Protein AF-A0A8D7ZYP9-F1 (afdb_monomer_lite)

Sequence (132 aa):
IALYSMFVAVMAFFARISDPAVGGTYMTLLNTLSNLGGNWPTTVVLWMVDVLTWRSCTNNEQNDCAGSVEQEACTTFGGKCRIDVDGYYIEIGVCLVYGILWYAWGKHQIRYLQSLPLKAWRVVRLQKAHSS

Radius of gyration: 25.0 Å; chains: 1; bounding box: 54×28×77 Å

Secondary structure (DSSP, 8-state):
-HHHHHHHHHHHHHHHHS-TTTHHHHHHHHHHHHHHHHHHHHHHHHHHHHHH-EEEETTBTT----SHHHHHHHHHTT--EEEEE-HHHHHHHHHHHHHHHHHHHHHHHHHHHHHS-GGGT-SS----PPP-

Foldseek 3Di:
DVVVVVVVVVLVVQQLLQAPVGSVVSSVVVVVVVVCVVPVVVVVLVVQQLVQWFKAKPVGRVQRVSDPVSQCVSVVVVIHIGTPDGSVVVSVVVVVVVVVVCCVVVVVVVVVVVPDDSVVSHPDDPPPPDDD

InterPro domains:
  IPR004752 AmpG-like permease/Acetyl-coenzyme A transporter 1 [PTHR12778] (2-117)
  IPR024371 Acetyl-coenzyme A transporter 1-like [PF13000] (7-123)
  IPR036259 MFS transporter superfamily [SSF103473] (2-107)

Structure (mmCIF, N/CA/C/O backbone):
data_AF-A0A8D7ZYP9-F1
#
_entry.id   AF-A0A8D7ZYP9-F1
#
loop_
_atom_site.group_PDB
_atom_site.id
_atom_site.type_symbol
_atom_site.label_atom_id
_atom_site.label_alt_id
_atom_site.label_comp_id
_atom_site.label_asym_id
_atom_site.label_entity_id
_atom_site.label_seq_id
_atom_site.pdbx_PDB_ins_code
_atom_site.Cartn_x
_atom_site.Cartn_y
_atom_site.Cartn_z
_atom_site.occupancy
_atom_site.B_iso_or_equiv
_atom_site.auth_seq_id
_atom_site.auth_comp_id
_atom_site.auth_asym_id
_atom_site.auth_atom_id
_atom_site.pdbx_PDB_model_num
ATOM 1 N N . ILE A 1 1 ? 3.755 12.321 13.954 1.00 75.25 1 ILE A N 1
ATOM 2 C CA . ILE A 1 1 ? 2.680 12.707 14.911 1.00 75.25 1 ILE A CA 1
ATOM 3 C C . ILE A 1 1 ? 1.330 12.130 14.487 1.00 75.25 1 ILE A C 1
ATOM 5 O O . ILE A 1 1 ? 0.810 11.311 15.229 1.00 75.25 1 ILE A O 1
ATOM 9 N N . ALA A 1 2 ? 0.812 12.449 13.291 1.00 81.69 2 ALA A N 1
ATOM 10 C CA . ALA A 1 2 ? -0.485 11.936 12.819 1.00 81.69 2 ALA A CA 1
ATOM 11 C C . ALA A 1 2 ? -0.571 10.395 12.721 1.00 81.69 2 ALA A C 1
ATOM 13 O O . ALA A 1 2 ? -1.577 9.808 13.101 1.00 81.69 2 ALA A O 1
ATOM 14 N N . LEU A 1 3 ? 0.497 9.723 12.276 1.00 83.00 3 LEU A N 1
ATOM 15 C CA . LEU A 1 3 ? 0.533 8.253 12.218 1.00 83.00 3 LEU A CA 1
ATOM 16 C C . LEU A 1 3 ? 0.438 7.613 13.613 1.00 83.00 3 LEU A C 1
ATOM 18 O O . LEU A 1 3 ? -0.316 6.667 13.815 1.00 83.00 3 LEU A O 1
ATOM 22 N N . TYR A 1 4 ? 1.149 8.172 14.597 1.00 87.19 4 TYR A N 1
ATOM 23 C CA . TYR A 1 4 ? 1.110 7.686 15.977 1.00 87.19 4 TYR A CA 1
ATOM 24 C C . TYR A 1 4 ? -0.250 7.936 16.634 1.00 87.19 4 TYR A C 1
ATOM 26 O O . TYR A 1 4 ? -0.760 7.059 17.326 1.00 87.19 4 TYR A O 1
ATOM 34 N N . SER A 1 5 ? -0.877 9.092 16.391 1.00 88.00 5 SER A N 1
ATOM 35 C CA . SER A 1 5 ? -2.214 9.370 16.924 1.00 88.00 5 SER A CA 1
ATOM 36 C C . SER A 1 5 ? -3.285 8.480 16.292 1.00 88.00 5 SER A C 1
ATOM 38 O O . SER A 1 5 ? -4.166 8.000 17.003 1.00 88.00 5 SER A O 1
ATOM 40 N N . MET A 1 6 ? -3.193 8.200 14.988 1.00 88.06 6 MET A N 1
ATOM 41 C CA . MET A 1 6 ? -4.072 7.237 14.318 1.00 88.06 6 MET A CA 1
ATOM 42 C C . MET A 1 6 ? -3.901 5.829 14.885 1.00 88.06 6 MET A C 1
ATOM 44 O O . MET A 1 6 ? -4.896 5.179 15.197 1.00 88.06 6 MET A O 1
ATOM 48 N N . PHE A 1 7 ? -2.661 5.381 15.087 1.00 86.94 7 PHE A N 1
ATOM 49 C CA . PHE A 1 7 ? -2.382 4.077 15.684 1.00 86.94 7 PHE A CA 1
ATOM 50 C C . PHE A 1 7 ? -3.004 3.945 17.081 1.00 86.94 7 PHE A C 1
ATOM 52 O O . PHE A 1 7 ? -3.724 2.985 17.349 1.00 86.94 7 PHE A O 1
ATOM 59 N N . VAL A 1 8 ? -2.813 4.945 17.948 1.00 88.12 8 VAL A N 1
ATOM 60 C CA . VAL A 1 8 ? -3.416 4.955 19.292 1.00 88.12 8 VAL A CA 1
ATOM 61 C C . VAL A 1 8 ? -4.947 4.950 19.219 1.00 88.12 8 VAL A C 1
ATOM 63 O O . VAL A 1 8 ? -5.589 4.213 19.965 1.00 88.12 8 VAL A O 1
ATOM 66 N N . ALA A 1 9 ? -5.548 5.720 18.306 1.00 89.25 9 ALA A N 1
ATOM 67 C CA . ALA A 1 9 ? -7.000 5.754 18.131 1.00 89.25 9 ALA A CA 1
ATOM 68 C C . ALA A 1 9 ? -7.574 4.396 17.682 1.00 89.25 9 ALA A C 1
ATOM 70 O O . ALA A 1 9 ? -8.611 3.971 18.193 1.00 89.25 9 ALA A O 1
ATOM 71 N N . VAL A 1 10 ? -6.891 3.693 16.773 1.00 88.38 10 VAL A N 1
ATOM 72 C CA . VAL A 1 10 ? -7.277 2.344 16.327 1.00 88.38 10 VAL A CA 1
ATOM 73 C C . VAL A 1 10 ? -7.173 1.341 17.477 1.00 88.38 10 VAL A C 1
ATOM 75 O O . VAL A 1 10 ? -8.119 0.595 17.721 1.00 88.38 10 VAL A O 1
ATOM 78 N N . MET A 1 11 ? -6.084 1.375 18.248 1.00 88.62 11 MET A N 1
ATOM 79 C CA . MET A 1 11 ? -5.912 0.489 19.404 1.00 88.62 11 MET A CA 1
ATOM 80 C C . MET A 1 11 ? -6.958 0.743 20.496 1.00 88.62 11 MET A C 1
ATOM 82 O O . MET A 1 11 ? -7.495 -0.201 21.078 1.00 88.62 11 MET A O 1
ATOM 86 N N . ALA A 1 12 ? -7.321 2.008 20.732 1.00 88.12 12 ALA A N 1
ATOM 87 C CA . ALA A 1 12 ? -8.408 2.365 21.639 1.00 88.12 12 ALA A CA 1
ATOM 88 C C . ALA A 1 12 ? -9.770 1.848 21.145 1.00 88.12 12 ALA A C 1
ATOM 90 O O . ALA A 1 12 ? -10.597 1.416 21.950 1.00 88.12 12 ALA A O 1
ATOM 91 N N . PHE A 1 13 ? -10.008 1.855 19.830 1.00 87.06 13 PHE A N 1
ATOM 92 C CA . PHE A 1 13 ? -11.210 1.269 19.242 1.00 87.06 13 PHE A CA 1
ATOM 93 C C . PHE A 1 13 ? -11.236 -0.257 19.409 1.00 87.06 13 PHE A C 1
ATOM 95 O O . PHE A 1 13 ? -12.241 -0.783 19.884 1.00 87.06 13 PHE A O 1
ATOM 102 N N . PHE A 1 14 ? -10.130 -0.956 19.129 1.00 87.38 14 PHE A N 1
ATOM 103 C CA . PHE A 1 14 ? -10.007 -2.407 19.328 1.00 87.38 14 PHE A CA 1
ATOM 104 C C . PHE A 1 14 ? -10.270 -2.827 20.773 1.00 87.38 14 PHE A C 1
ATOM 106 O O . PHE A 1 14 ? -11.009 -3.780 21.010 1.00 87.38 14 PHE A O 1
ATOM 113 N N . ALA A 1 15 ? -9.737 -2.073 21.735 1.00 86.19 15 ALA A N 1
ATOM 114 C CA . ALA A 1 15 ? -9.991 -2.301 23.153 1.00 86.19 15 ALA A CA 1
ATOM 115 C C . ALA A 1 15 ? -11.453 -2.040 23.556 1.00 86.19 15 ALA A C 1
ATOM 117 O O . ALA A 1 15 ? -11.939 -2.621 24.521 1.00 86.19 15 ALA A O 1
ATOM 118 N N . ARG A 1 16 ? -12.172 -1.160 22.846 1.00 84.62 16 ARG A N 1
ATOM 119 C CA . ARG A 1 16 ? -13.590 -0.894 23.127 1.00 84.62 16 ARG A CA 1
ATOM 120 C C . ARG A 1 16 ? -14.532 -1.944 22.555 1.00 84.62 16 ARG A C 1
ATOM 122 O O . ARG A 1 16 ? -15.558 -2.208 23.180 1.00 84.62 16 ARG A O 1
ATOM 129 N N . ILE A 1 17 ? -14.226 -2.495 21.382 1.00 85.06 17 ILE A N 1
ATOM 130 C CA . ILE A 1 17 ? -15.076 -3.504 20.732 1.00 85.06 17 ILE A CA 1
ATOM 131 C C . ILE A 1 17 ? -14.825 -4.924 21.250 1.00 85.06 17 ILE A C 1
ATOM 133 O O . ILE A 1 17 ? -15.680 -5.785 21.062 1.00 85.06 17 ILE A O 1
ATOM 137 N N . SER A 1 18 ? -13.687 -5.180 21.900 1.00 84.31 18 SER A N 1
ATOM 138 C CA . SER A 1 18 ? -13.375 -6.492 22.459 1.00 84.31 18 SER A CA 1
ATOM 139 C C . SER A 1 18 ? -14.320 -6.838 23.621 1.00 84.31 18 SER A C 1
ATOM 141 O O . SER A 1 18 ? -14.552 -6.056 24.545 1.00 84.31 18 SER A O 1
ATOM 143 N N . ASP A 1 19 ? -14.932 -8.021 23.549 1.00 78.88 19 ASP A N 1
ATOM 144 C CA . ASP A 1 19 ? -15.865 -8.508 24.569 1.00 78.88 19 ASP A CA 1
ATOM 145 C C . ASP A 1 19 ? -15.113 -8.796 25.884 1.00 78.88 19 ASP A C 1
ATOM 147 O O . ASP A 1 19 ? -14.109 -9.506 25.837 1.00 78.88 19 ASP A O 1
ATOM 151 N N . PRO A 1 20 ? -15.574 -8.324 27.060 1.00 74.12 20 PRO A N 1
ATOM 152 C CA . PRO A 1 20 ? -14.935 -8.621 28.344 1.00 74.12 20 PRO A CA 1
ATOM 153 C C . PRO A 1 20 ? -14.713 -10.115 28.617 1.00 74.12 20 PRO A C 1
ATOM 155 O O . PRO A 1 20 ? -13.758 -10.466 29.304 1.00 74.12 20 PRO A O 1
ATOM 158 N N . ALA A 1 21 ? -15.567 -10.995 28.083 1.00 75.81 21 ALA A N 1
ATOM 159 C CA . ALA A 1 21 ? -15.445 -12.439 28.281 1.00 75.81 21 ALA A CA 1
ATOM 160 C C . ALA A 1 21 ? -14.328 -13.085 27.436 1.00 75.81 21 ALA A C 1
ATOM 162 O O . ALA A 1 21 ? -13.795 -14.120 27.824 1.00 75.81 21 ALA A O 1
ATOM 163 N N . VAL A 1 22 ? -13.968 -12.496 26.285 1.00 81.31 22 VAL A N 1
ATOM 164 C CA . VAL A 1 22 ? -12.994 -13.068 25.326 1.00 81.31 22 VAL A CA 1
ATOM 165 C C . VAL A 1 22 ? -12.028 -12.005 24.777 1.00 81.31 22 VAL A C 1
ATOM 167 O O . VAL A 1 22 ? -11.535 -12.085 23.649 1.00 81.31 22 VAL A O 1
ATOM 170 N N . GLY A 1 23 ? -11.759 -10.968 25.572 1.00 81.94 23 GLY A N 1
ATOM 171 C CA . GLY A 1 23 ? -11.113 -9.745 25.095 1.00 81.94 23 GLY A CA 1
ATOM 172 C C . GLY A 1 23 ? -9.666 -9.943 24.652 1.00 81.94 23 GLY A C 1
ATOM 173 O O . GLY A 1 23 ? -9.234 -9.317 23.685 1.00 81.94 23 GLY A O 1
ATOM 174 N N . GLY A 1 24 ? -8.941 -10.864 25.299 1.00 84.69 24 GLY A N 1
ATOM 175 C CA . GLY A 1 24 ? -7.556 -11.195 24.953 1.00 84.69 24 GLY A CA 1
ATOM 176 C C . GLY A 1 24 ? -7.416 -11.773 23.542 1.00 84.69 24 GLY A C 1
ATOM 177 O O . GLY A 1 24 ? -6.551 -11.343 22.784 1.00 84.69 24 GLY A O 1
ATOM 178 N N . THR A 1 25 ? -8.307 -12.684 23.143 1.00 87.12 25 THR A N 1
ATOM 179 C CA . THR A 1 25 ? -8.283 -13.292 21.803 1.00 87.12 25 THR A CA 1
ATOM 180 C C . THR A 1 25 ? -8.638 -12.277 20.718 1.00 87.12 25 THR A C 1
ATOM 182 O O . THR A 1 25 ? -7.945 -12.209 19.704 1.00 87.12 25 THR A O 1
ATOM 185 N N . TYR A 1 26 ? -9.663 -11.443 20.945 1.00 86.69 26 TYR A N 1
ATOM 186 C CA . TYR A 1 26 ? -10.037 -10.369 20.016 1.00 86.69 26 TYR A CA 1
ATOM 187 C C . TYR A 1 26 ? -8.911 -9.350 19.837 1.00 86.69 26 TYR A C 1
ATOM 189 O O . TYR A 1 26 ? -8.596 -8.978 18.710 1.00 86.69 26 TYR A O 1
ATOM 197 N N . MET A 1 27 ? -8.275 -8.924 20.930 1.00 86.62 27 MET A N 1
ATOM 198 C CA . MET A 1 27 ? -7.201 -7.935 20.876 1.00 86.62 27 MET A CA 1
ATOM 199 C C . MET A 1 27 ? -5.968 -8.476 20.144 1.00 86.62 27 MET A C 1
ATOM 201 O O . MET A 1 27 ? -5.412 -7.782 19.295 1.00 86.62 27 MET A O 1
ATOM 205 N N . THR A 1 28 ? -5.580 -9.729 20.400 1.00 91.50 28 THR A N 1
ATOM 206 C CA . THR A 1 28 ? -4.470 -10.373 19.682 1.00 91.50 28 THR A CA 1
ATOM 207 C C . THR A 1 28 ? -4.782 -10.538 18.197 1.00 91.50 28 THR A C 1
ATOM 209 O O . THR A 1 28 ? -3.969 -10.144 17.368 1.00 91.50 28 THR A O 1
ATOM 212 N N . LEU A 1 29 ? -5.965 -11.048 17.840 1.00 89.56 29 LEU A N 1
ATOM 213 C CA . LEU A 1 29 ? -6.353 -11.244 16.440 1.00 89.56 29 LEU A CA 1
ATOM 214 C C . LEU A 1 29 ? -6.399 -9.922 15.665 1.00 89.56 29 LEU A C 1
ATOM 216 O O . LEU A 1 29 ? -5.868 -9.838 14.558 1.00 89.56 29 LEU A O 1
ATOM 220 N N . LEU A 1 30 ? -6.986 -8.875 16.250 1.00 88.69 30 LEU A N 1
ATOM 221 C CA . LEU A 1 30 ? -7.037 -7.549 15.632 1.00 88.69 30 LEU A CA 1
ATOM 222 C C . LEU A 1 30 ? -5.632 -6.955 15.459 1.00 88.69 30 LEU A C 1
ATOM 224 O O . LEU A 1 30 ? -5.337 -6.399 14.404 1.00 88.69 30 LEU A O 1
ATOM 228 N N . ASN A 1 31 ? -4.736 -7.153 16.429 1.00 87.88 31 ASN A N 1
ATOM 229 C CA . ASN A 1 31 ? -3.332 -6.755 16.303 1.00 87.88 31 ASN A CA 1
ATOM 230 C C . ASN A 1 31 ? -2.608 -7.517 15.186 1.00 87.88 31 ASN A C 1
ATOM 232 O O . ASN A 1 31 ? -1.860 -6.910 14.420 1.00 87.88 31 ASN A O 1
ATOM 236 N N . THR A 1 32 ? -2.836 -8.826 15.056 1.00 91.44 32 THR A N 1
ATOM 237 C CA . THR A 1 32 ? -2.279 -9.625 13.957 1.00 91.44 32 THR A CA 1
ATOM 238 C C . THR A 1 32 ? -2.774 -9.115 12.608 1.00 91.44 32 THR A C 1
ATOM 240 O O . THR A 1 32 ? -1.965 -8.898 11.708 1.00 91.44 32 THR A O 1
ATOM 243 N N . LEU A 1 33 ? -4.078 -8.855 12.476 1.00 90.38 33 LEU A N 1
ATOM 244 C CA . LEU A 1 33 ? -4.662 -8.309 11.251 1.00 90.38 33 LEU A CA 1
ATOM 245 C C . LEU A 1 33 ? -4.103 -6.921 10.915 1.00 90.38 33 LEU A C 1
ATOM 247 O O . LEU A 1 33 ? -3.800 -6.660 9.754 1.00 90.38 33 LEU A O 1
ATOM 251 N N . SER A 1 34 ? -3.908 -6.045 11.904 1.00 88.25 34 SER A N 1
ATOM 252 C CA . SER A 1 34 ? -3.297 -4.729 11.683 1.00 88.25 34 SER A CA 1
ATOM 253 C C . SER A 1 34 ? -1.830 -4.813 11.265 1.00 88.25 34 SER A C 1
ATOM 255 O O . SER A 1 34 ? -1.429 -4.115 10.335 1.00 88.25 34 SER A O 1
ATOM 257 N N . ASN A 1 35 ? -1.038 -5.679 11.899 1.00 88.00 35 ASN A N 1
ATOM 258 C CA . ASN A 1 35 ? 0.366 -5.873 11.533 1.00 88.00 35 ASN A CA 1
ATOM 259 C C . ASN A 1 35 ? 0.517 -6.496 10.140 1.00 88.00 35 ASN A C 1
ATOM 261 O O . ASN A 1 35 ? 1.401 -6.093 9.383 1.00 88.00 35 ASN A O 1
ATOM 265 N N . LEU A 1 36 ? -0.357 -7.440 9.780 1.00 90.31 36 LEU A N 1
ATOM 266 C CA . LEU A 1 36 ? -0.390 -8.007 8.436 1.00 90.31 36 LEU A CA 1
ATOM 267 C C . LEU A 1 36 ? -0.788 -6.934 7.421 1.00 90.31 36 LEU A C 1
ATOM 269 O O . LEU A 1 36 ? -0.065 -6.726 6.451 1.00 90.31 36 LEU A O 1
ATOM 273 N N . GLY A 1 37 ? -1.876 -6.208 7.702 1.00 87.06 37 GLY A N 1
ATOM 274 C CA . GLY A 1 37 ? -2.446 -5.154 6.865 1.00 87.06 37 GLY A CA 1
ATOM 275 C C . GLY A 1 37 ? -1.480 -4.018 6.522 1.00 87.06 37 GLY A C 1
ATOM 276 O O . GLY A 1 37 ? -1.580 -3.452 5.438 1.00 87.06 37 GLY A O 1
ATOM 277 N N . GLY A 1 38 ? -0.529 -3.712 7.408 1.00 84.88 38 GLY A N 1
ATOM 278 C CA . GLY A 1 38 ? 0.488 -2.685 7.172 1.00 84.88 38 GLY A CA 1
ATOM 279 C C . GLY A 1 38 ? 1.661 -3.129 6.292 1.00 84.88 38 GLY A C 1
ATOM 280 O O . GLY A 1 38 ? 2.268 -2.284 5.644 1.00 84.88 38 GLY A O 1
ATOM 281 N N . ASN A 1 39 ? 1.978 -4.428 6.251 1.00 86.12 39 ASN A N 1
ATOM 282 C CA . ASN A 1 39 ? 3.197 -4.922 5.599 1.00 86.12 39 ASN A CA 1
ATOM 283 C C . ASN A 1 39 ? 2.948 -5.590 4.245 1.00 86.12 39 ASN A C 1
ATOM 285 O O . ASN A 1 39 ? 3.752 -5.422 3.338 1.00 86.12 39 ASN A O 1
ATOM 289 N N . TRP A 1 40 ? 1.842 -6.316 4.071 1.00 88.19 40 TRP A N 1
ATOM 290 C CA . TRP A 1 40 ? 1.552 -7.008 2.808 1.00 88.19 40 TRP A CA 1
ATOM 291 C C . TRP A 1 40 ? 1.430 -6.115 1.552 1.00 88.19 40 TRP A C 1
ATOM 293 O O . TRP A 1 40 ? 1.777 -6.609 0.476 1.00 88.19 40 TRP A O 1
ATOM 303 N N . PRO A 1 41 ? 0.990 -4.832 1.606 1.00 89.38 41 PRO A N 1
ATOM 304 C CA . PRO A 1 41 ? 0.761 -4.076 0.379 1.00 89.38 41 PRO A CA 1
ATOM 305 C C . PRO A 1 41 ? 2.063 -3.747 -0.347 1.00 89.38 41 PRO A C 1
ATOM 307 O O . PRO A 1 41 ? 2.057 -3.646 -1.566 1.00 89.38 41 PRO A O 1
ATOM 310 N N . THR A 1 42 ? 3.183 -3.610 0.372 1.00 89.31 42 THR A N 1
ATOM 311 C CA . THR A 1 42 ? 4.476 -3.266 -0.240 1.00 89.31 42 THR A CA 1
ATOM 312 C C . THR A 1 42 ? 4.957 -4.368 -1.175 1.00 89.31 42 THR A C 1
ATOM 314 O O . THR A 1 42 ? 5.410 -4.076 -2.276 1.00 89.31 42 THR A O 1
ATOM 317 N N . THR A 1 43 ? 4.796 -5.635 -0.787 1.00 91.12 43 THR A N 1
ATOM 318 C CA . THR A 1 43 ? 5.131 -6.780 -1.641 1.00 91.12 43 THR A CA 1
ATOM 319 C C . THR A 1 43 ? 4.246 -6.830 -2.884 1.00 91.12 43 THR A C 1
ATOM 321 O O . THR A 1 43 ? 4.745 -7.088 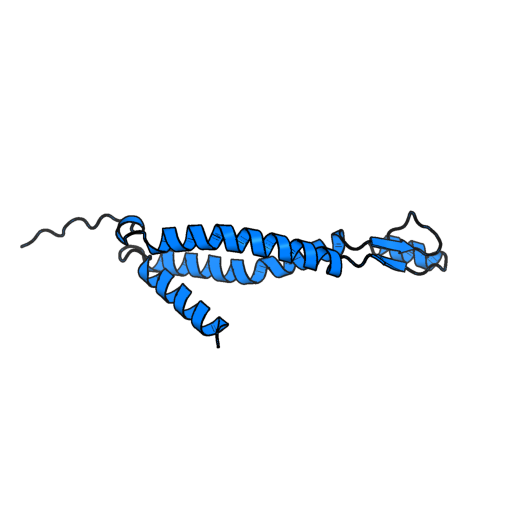-3.974 1.00 91.12 43 THR A O 1
ATOM 324 N N . VAL A 1 44 ? 2.947 -6.553 -2.735 1.00 91.19 44 VAL A N 1
ATOM 325 C CA . VAL A 1 44 ? 1.993 -6.556 -3.857 1.00 91.19 44 VAL A CA 1
ATOM 326 C C . VAL A 1 44 ? 2.297 -5.434 -4.852 1.00 91.19 44 VAL A C 1
ATOM 328 O O . VAL A 1 44 ? 2.320 -5.687 -6.050 1.00 91.19 44 VAL A O 1
ATOM 331 N N . VAL A 1 45 ? 2.565 -4.225 -4.355 1.00 91.12 45 VAL A N 1
ATOM 332 C CA . VAL A 1 45 ? 2.955 -3.040 -5.142 1.00 91.12 45 VAL A CA 1
ATOM 333 C C . VAL A 1 45 ? 4.226 -3.326 -5.938 1.00 91.12 45 VAL A C 1
ATOM 335 O O . VAL A 1 45 ? 4.236 -3.197 -7.153 1.00 91.12 45 VAL A O 1
ATOM 338 N N . LEU A 1 46 ? 5.285 -3.815 -5.285 1.00 90.12 46 LEU A N 1
ATOM 339 C CA . LEU A 1 46 ? 6.545 -4.116 -5.975 1.00 90.12 46 LEU A CA 1
ATOM 340 C C . LEU A 1 46 ? 6.375 -5.174 -7.070 1.00 90.12 46 LEU A C 1
ATOM 342 O O . LEU A 1 46 ? 6.894 -5.014 -8.169 1.00 90.12 46 LEU A O 1
ATOM 346 N N . TRP A 1 47 ? 5.604 -6.224 -6.788 1.00 91.00 47 TRP A N 1
ATOM 347 C CA . TRP A 1 47 ? 5.283 -7.233 -7.792 1.00 91.00 47 TRP A CA 1
ATOM 348 C C . TRP A 1 47 ? 4.475 -6.651 -8.963 1.00 91.00 47 TRP A C 1
ATOM 350 O O . TRP A 1 47 ? 4.698 -7.020 -10.114 1.00 91.00 47 TRP A O 1
ATOM 360 N N . MET A 1 48 ? 3.559 -5.719 -8.689 1.00 88.56 48 MET A N 1
ATOM 361 C CA . MET A 1 48 ? 2.761 -5.055 -9.715 1.00 88.56 48 MET A CA 1
ATOM 362 C C . MET A 1 48 ? 3.621 -4.157 -10.614 1.00 88.56 48 MET A C 1
ATOM 364 O O . MET A 1 48 ? 3.476 -4.251 -11.832 1.00 88.56 48 MET A O 1
ATOM 368 N N . VAL A 1 49 ? 4.557 -3.373 -10.058 1.00 89.62 49 VAL A N 1
ATOM 369 C CA . VAL A 1 49 ? 5.517 -2.572 -10.846 1.00 89.62 49 VAL A CA 1
ATOM 370 C C . VAL A 1 49 ? 6.239 -3.456 -11.857 1.00 89.62 49 VAL A C 1
ATOM 372 O O . VAL A 1 49 ? 6.340 -3.089 -13.029 1.00 89.62 49 VAL A O 1
ATOM 375 N N . ASP A 1 50 ? 6.734 -4.617 -11.427 1.00 85.94 50 ASP A N 1
ATOM 376 C CA . ASP A 1 50 ? 7.504 -5.508 -12.295 1.00 85.94 50 ASP A CA 1
ATOM 377 C C . ASP A 1 50 ? 6.676 -6.045 -13.464 1.00 85.94 50 ASP A C 1
ATOM 379 O O . ASP A 1 50 ? 7.183 -6.094 -14.586 1.00 85.94 50 ASP A O 1
ATOM 383 N N . VAL A 1 51 ? 5.403 -6.371 -13.223 1.00 85.94 51 VAL A N 1
ATOM 384 C CA . VAL A 1 51 ? 4.457 -6.827 -14.256 1.00 85.94 51 VAL A CA 1
ATOM 385 C C . VAL A 1 51 ? 4.043 -5.693 -15.198 1.00 85.94 51 VAL A C 1
ATOM 387 O O . VAL A 1 51 ? 3.829 -5.929 -16.384 1.00 85.94 51 VAL A O 1
ATOM 390 N N . LEU A 1 52 ? 3.911 -4.466 -14.690 1.00 87.06 52 LEU A N 1
ATOM 391 C CA . LEU A 1 52 ? 3.495 -3.299 -15.478 1.00 87.06 52 LEU A CA 1
ATOM 392 C C . LEU A 1 52 ? 4.641 -2.658 -16.271 1.00 87.06 52 LEU A C 1
ATOM 394 O O . LEU A 1 52 ? 4.384 -1.834 -17.148 1.00 87.06 52 LEU A O 1
ATOM 398 N N . THR A 1 53 ? 5.894 -2.973 -15.946 1.00 88.44 53 THR A N 1
ATOM 399 C CA . THR A 1 53 ? 7.051 -2.350 -16.592 1.00 88.44 53 THR A CA 1
ATOM 400 C C . THR A 1 53 ? 7.359 -3.034 -17.917 1.00 88.44 53 THR A C 1
ATOM 402 O O . THR A 1 53 ? 7.799 -4.184 -17.942 1.00 88.44 53 THR A O 1
ATOM 405 N N . TRP A 1 54 ? 7.218 -2.291 -19.016 1.00 88.00 54 TRP A N 1
ATOM 406 C CA . TRP A 1 54 ? 7.607 -2.754 -20.345 1.00 88.00 54 TRP A CA 1
ATOM 407 C C . TRP A 1 54 ? 9.055 -2.392 -20.647 1.00 88.00 54 TRP A C 1
ATOM 409 O O . TRP A 1 54 ? 9.485 -1.235 -20.558 1.00 88.00 54 TRP A O 1
ATOM 419 N N . ARG A 1 55 ? 9.811 -3.411 -21.034 1.00 88.19 55 ARG A N 1
ATOM 420 C CA . ARG A 1 55 ? 11.217 -3.316 -21.405 1.00 88.19 55 ARG A CA 1
ATOM 421 C C . ARG A 1 55 ? 11.365 -4.025 -22.742 1.00 88.19 55 ARG A C 1
ATOM 423 O O . ARG A 1 55 ? 10.633 -4.968 -22.992 1.00 88.19 55 ARG A O 1
ATOM 430 N N . SER A 1 56 ? 12.309 -3.587 -23.560 1.00 87.62 56 SER A N 1
ATOM 431 C CA . SER A 1 56 ? 12.604 -4.231 -24.841 1.00 87.62 56 SER A CA 1
ATOM 432 C C . SER A 1 56 ? 14.111 -4.296 -25.059 1.00 87.62 56 SER A C 1
ATOM 434 O O . SER A 1 56 ? 14.875 -3.459 -24.563 1.00 87.62 56 SER A O 1
ATOM 436 N N . CYS A 1 57 ? 14.569 -5.269 -25.839 1.00 88.19 57 CYS A N 1
ATOM 437 C CA . CYS A 1 57 ? 15.955 -5.332 -26.288 1.00 88.19 57 CYS A CA 1
ATOM 438 C C . CYS A 1 57 ? 16.175 -4.464 -27.541 1.00 88.19 57 CYS A C 1
ATOM 440 O O . CYS A 1 57 ? 15.396 -4.521 -28.488 1.00 88.19 57 CYS A O 1
ATOM 442 N N . THR A 1 58 ? 17.279 -3.705 -27.614 1.00 86.81 58 THR A N 1
ATOM 443 C CA . THR A 1 58 ? 17.608 -2.878 -28.801 1.00 86.81 58 THR A CA 1
ATOM 444 C C . THR A 1 58 ? 17.658 -3.669 -30.113 1.00 86.81 58 THR A C 1
ATOM 446 O O . THR A 1 58 ? 17.293 -3.137 -31.155 1.00 86.81 58 THR A O 1
ATOM 449 N N . ASN A 1 59 ? 18.109 -4.925 -30.063 1.00 83.75 59 ASN A N 1
ATOM 450 C CA . ASN A 1 59 ? 18.311 -5.757 -31.253 1.00 83.75 59 ASN A CA 1
ATOM 451 C C . ASN A 1 59 ? 17.124 -6.684 -31.557 1.00 83.75 59 ASN A C 1
ATOM 453 O O . ASN A 1 59 ? 17.108 -7.309 -32.614 1.00 83.75 59 ASN A O 1
ATOM 457 N N . ASN A 1 60 ? 16.156 -6.808 -30.643 1.00 80.81 60 ASN A N 1
ATOM 458 C CA . ASN A 1 60 ? 14.979 -7.646 -30.834 1.00 80.81 60 ASN A CA 1
ATOM 459 C C . ASN A 1 60 ? 13.803 -7.128 -29.993 1.00 80.81 60 ASN A C 1
ATOM 461 O O . ASN A 1 60 ? 13.802 -7.278 -28.774 1.00 80.81 60 ASN A O 1
ATOM 465 N N . GLU 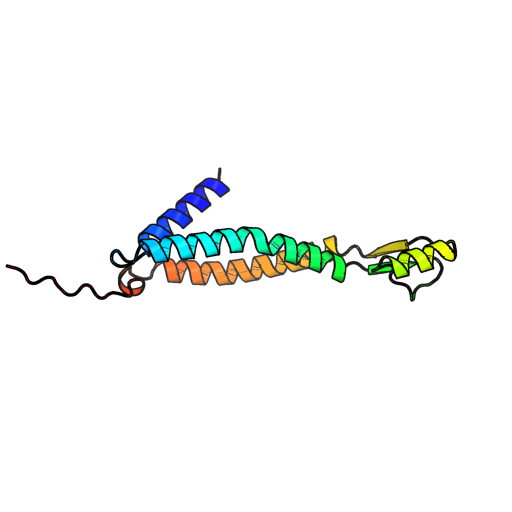A 1 61 ? 12.789 -6.577 -30.657 1.00 79.50 61 GLU A N 1
ATOM 466 C CA . GLU A 1 61 ? 11.577 -6.056 -30.010 1.00 79.50 61 GLU A CA 1
ATOM 467 C C . GLU A 1 61 ? 10.660 -7.152 -29.442 1.00 79.50 61 GLU A C 1
ATOM 469 O O . GLU A 1 61 ? 9.728 -6.837 -28.721 1.00 79.50 61 GLU A O 1
ATOM 474 N N . GLN A 1 62 ? 10.910 -8.435 -29.739 1.00 82.12 62 GLN A N 1
ATOM 475 C CA . GLN A 1 62 ? 10.167 -9.562 -29.150 1.00 82.12 62 GLN A CA 1
ATOM 476 C C . GLN A 1 62 ? 10.753 -10.041 -27.815 1.00 82.12 62 GLN A C 1
ATOM 478 O O . GLN A 1 62 ? 10.192 -10.939 -27.193 1.00 82.12 62 GLN A O 1
ATOM 483 N N . ASN A 1 63 ? 11.917 -9.520 -27.414 1.00 83.38 63 ASN A N 1
ATOM 484 C CA . ASN A 1 63 ? 12.559 -9.880 -26.157 1.00 83.38 63 ASN A CA 1
ATOM 485 C C . ASN A 1 63 ? 12.340 -8.764 -25.131 1.00 83.38 63 ASN A C 1
ATOM 487 O O . ASN A 1 63 ? 12.974 -7.707 -25.218 1.00 83.38 63 ASN A O 1
ATOM 491 N N . ASP A 1 64 ? 11.501 -9.056 -24.139 1.00 83.94 64 ASP A N 1
ATOM 492 C CA . ASP A 1 64 ? 11.056 -8.085 -23.143 1.00 83.94 64 ASP A CA 1
ATOM 493 C C . ASP A 1 64 ? 12.005 -7.954 -21.937 1.00 83.94 64 ASP A C 1
ATOM 495 O O . ASP A 1 64 ? 11.700 -7.252 -20.975 1.00 83.94 64 ASP A O 1
ATOM 499 N N . CYS A 1 65 ? 13.176 -8.610 -21.948 1.00 84.06 65 CYS A N 1
ATOM 500 C CA . CYS A 1 65 ? 14.191 -8.515 -20.887 1.00 84.06 65 CYS A CA 1
ATOM 501 C C . CYS A 1 65 ? 13.641 -8.687 -19.446 1.00 84.06 65 CYS A C 1
ATOM 503 O O . CYS A 1 65 ? 14.199 -8.109 -18.501 1.00 84.06 65 CYS A O 1
ATOM 505 N N . ALA A 1 66 ? 12.553 -9.442 -19.263 1.00 82.69 66 ALA A N 1
ATOM 506 C CA . ALA A 1 66 ? 11.847 -9.558 -17.991 1.00 82.69 66 ALA A CA 1
ATOM 507 C C . ALA A 1 66 ? 12.591 -10.489 -17.022 1.00 82.69 66 ALA A C 1
ATOM 509 O O . ALA A 1 66 ? 12.686 -10.204 -15.828 1.00 82.69 66 ALA A O 1
ATOM 510 N N . GLY A 1 67 ? 13.168 -11.574 -17.542 1.00 83.75 67 GLY A N 1
ATOM 511 C CA . GLY A 1 67 ? 13.995 -12.525 -16.805 1.00 83.75 67 GLY A CA 1
ATOM 51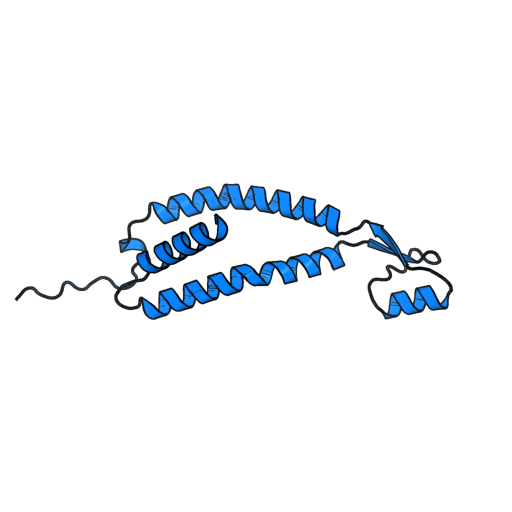2 C C . GLY A 1 67 ? 15.495 -12.409 -17.091 1.00 83.75 67 GLY A C 1
ATOM 513 O O . GLY A 1 67 ? 15.934 -11.812 -18.074 1.00 83.75 67 GLY A O 1
ATOM 514 N N . SER A 1 68 ? 16.309 -13.061 -16.256 1.00 84.25 68 SER A N 1
ATOM 515 C CA . SER A 1 68 ? 17.766 -13.135 -16.446 1.00 84.25 68 SER A CA 1
ATOM 516 C C . SER A 1 68 ? 18.161 -13.799 -17.771 1.00 84.25 68 SER A C 1
ATOM 518 O O . SER A 1 68 ? 19.089 -13.342 -18.428 1.00 84.25 68 SER A O 1
ATOM 520 N N . VAL A 1 69 ? 17.419 -14.822 -18.209 1.00 86.62 69 VAL A N 1
ATOM 521 C CA . VAL A 1 69 ? 17.658 -15.544 -19.476 1.00 86.62 69 VAL A CA 1
ATOM 522 C C . VAL A 1 69 ? 17.469 -14.630 -20.690 1.00 86.62 69 VAL A C 1
ATOM 524 O O . VAL A 1 69 ? 18.250 -14.651 -21.638 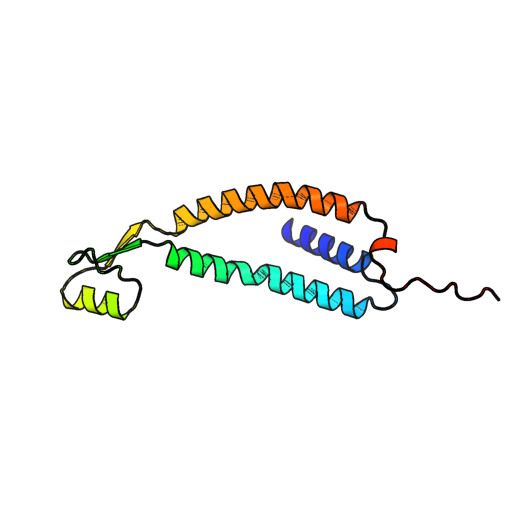1.00 86.62 69 VAL A O 1
ATOM 527 N N . GLU A 1 70 ? 16.434 -13.799 -20.653 1.00 85.00 70 GLU A N 1
ATOM 528 C CA . GLU A 1 70 ? 16.088 -12.845 -21.707 1.00 85.00 70 GLU A CA 1
ATOM 529 C C . GLU A 1 70 ? 17.112 -11.707 -21.792 1.00 85.00 70 GLU A C 1
ATOM 531 O O . GLU A 1 70 ? 17.527 -11.307 -22.884 1.00 85.00 70 GLU A O 1
ATOM 536 N N . GLN A 1 71 ? 17.593 -11.246 -20.636 1.00 85.62 71 GLN A N 1
ATOM 537 C CA . GLN A 1 71 ? 18.680 -10.273 -20.537 1.00 85.62 71 GLN A CA 1
ATOM 538 C C . GLN A 1 71 ? 20.011 -10.839 -21.051 1.00 85.62 71 GLN A C 1
ATOM 540 O O . GLN A 1 71 ? 20.711 -10.169 -21.816 1.00 85.62 71 GLN A O 1
ATOM 545 N N . GLU A 1 72 ? 20.356 -12.076 -20.689 1.00 87.12 72 GLU A N 1
ATOM 546 C CA . GLU A 1 72 ? 21.545 -12.771 -21.199 1.00 87.12 72 GLU A CA 1
ATOM 547 C C . GLU A 1 72 ? 21.467 -12.975 -22.714 1.00 87.12 72 GLU A C 1
ATOM 549 O O . GLU A 1 72 ? 22.429 -12.685 -23.427 1.00 87.12 72 GLU A O 1
ATOM 554 N N . ALA A 1 73 ? 20.308 -13.379 -23.238 1.00 86.69 73 ALA A N 1
ATOM 555 C CA . ALA A 1 73 ? 20.095 -13.486 -24.676 1.00 86.69 73 ALA A CA 1
ATOM 556 C C . ALA A 1 73 ? 20.298 -12.129 -25.372 1.00 86.69 73 ALA A C 1
ATOM 558 O O . ALA A 1 73 ? 21.049 -12.044 -26.341 1.00 86.69 73 ALA A O 1
ATOM 559 N N . CYS A 1 74 ? 19.705 -11.047 -24.854 1.00 86.00 74 CYS A N 1
ATOM 560 C CA . CYS A 1 74 ? 19.853 -9.705 -25.426 1.00 86.00 74 CYS A CA 1
ATOM 561 C C . CYS A 1 74 ? 21.319 -9.232 -25.439 1.00 86.00 74 CYS A C 1
ATOM 563 O O . CYS A 1 74 ? 21.807 -8.731 -26.454 1.00 86.00 74 CYS A O 1
ATOM 565 N N . THR A 1 75 ? 22.038 -9.428 -24.332 1.00 87.00 75 THR A N 1
ATOM 566 C CA . THR A 1 75 ? 23.437 -8.991 -24.179 1.00 87.00 75 THR A CA 1
ATOM 567 C C . THR A 1 75 ? 24.423 -9.836 -24.984 1.00 87.00 75 THR A C 1
ATOM 569 O O . THR A 1 75 ? 25.383 -9.291 -25.528 1.00 87.00 75 THR A O 1
ATOM 572 N N . THR A 1 76 ? 24.159 -11.136 -25.147 1.00 86.75 76 THR A N 1
ATOM 573 C CA . THR A 1 76 ? 24.973 -12.046 -25.975 1.00 86.75 76 THR A CA 1
ATOM 574 C C . THR A 1 76 ? 24.978 -11.622 -27.445 1.00 86.75 76 THR A C 1
ATOM 576 O O . THR A 1 76 ? 26.009 -11.699 -28.110 1.00 86.75 76 THR A O 1
ATOM 579 N N . PHE A 1 77 ? 23.861 -11.085 -27.943 1.00 82.06 77 PHE A N 1
ATOM 580 C CA . PHE A 1 77 ? 23.767 -10.506 -29.290 1.00 82.06 77 PHE A CA 1
ATOM 581 C C . PHE A 1 77 ? 24.219 -9.034 -29.362 1.00 82.06 77 PHE A C 1
ATOM 583 O O . PHE A 1 77 ? 23.912 -8.342 -30.332 1.00 82.06 77 PHE A O 1
ATOM 590 N N . GLY A 1 78 ? 24.925 -8.524 -28.343 1.00 83.69 78 GLY A N 1
ATOM 591 C CA . GLY A 1 78 ? 25.419 -7.143 -28.287 1.00 83.69 78 GLY A CA 1
ATOM 592 C C . GLY A 1 78 ? 24.329 -6.082 -28.092 1.00 83.69 78 GLY A C 1
ATOM 593 O O . GLY A 1 78 ? 24.586 -4.895 -28.298 1.00 83.69 78 GLY A O 1
ATOM 594 N N . GLY A 1 79 ? 23.112 -6.491 -27.722 1.00 85.62 79 GLY A N 1
ATOM 595 C CA . GLY A 1 79 ? 21.994 -5.604 -27.420 1.00 85.62 79 GLY A CA 1
ATOM 596 C C . GLY A 1 79 ? 22.044 -5.067 -25.989 1.00 85.62 79 GLY A C 1
ATOM 597 O O . GLY A 1 79 ? 22.740 -5.593 -25.120 1.00 85.62 79 GLY A O 1
ATOM 598 N N . LYS A 1 80 ? 21.282 -4.002 -25.730 1.00 87.06 80 LYS A N 1
ATOM 599 C CA . LYS A 1 80 ? 21.046 -3.472 -24.383 1.00 87.06 80 LYS A CA 1
ATOM 600 C C . LYS A 1 80 ? 19.553 -3.530 -24.084 1.00 87.06 80 LYS A C 1
ATOM 602 O O . LYS A 1 80 ? 18.739 -3.225 -24.955 1.00 87.06 80 LYS A O 1
ATOM 607 N N . CYS A 1 81 ? 19.201 -3.908 -22.861 1.00 87.38 81 CYS A N 1
ATOM 608 C CA . CYS A 1 81 ? 17.822 -3.827 -22.395 1.00 87.38 81 CYS A CA 1
ATOM 609 C C . CYS A 1 81 ? 17.497 -2.368 -22.075 1.00 87.38 81 CYS A C 1
ATOM 611 O O . CYS A 1 81 ? 18.177 -1.740 -21.259 1.00 87.38 81 CYS A O 1
ATOM 613 N N . ARG A 1 82 ? 16.478 -1.828 -22.740 1.00 89.25 82 ARG A N 1
ATOM 614 C CA . ARG A 1 82 ? 15.958 -0.480 -22.502 1.00 89.25 82 ARG A CA 1
ATOM 615 C C . ARG A 1 82 ? 14.568 -0.578 -21.889 1.00 89.25 82 ARG A C 1
ATOM 617 O O . ARG A 1 82 ? 13.802 -1.474 -22.226 1.00 89.25 82 ARG A O 1
ATOM 624 N N . ILE A 1 83 ? 14.261 0.334 -20.977 1.00 87.94 83 ILE A N 1
ATOM 625 C CA . ILE A 1 83 ? 12.920 0.467 -20.405 1.00 87.94 83 ILE A CA 1
ATOM 626 C C . ILE A 1 83 ? 12.167 1.441 -21.304 1.00 87.94 83 ILE A C 1
ATOM 628 O O . ILE A 1 83 ? 12.590 2.588 -21.440 1.00 87.94 8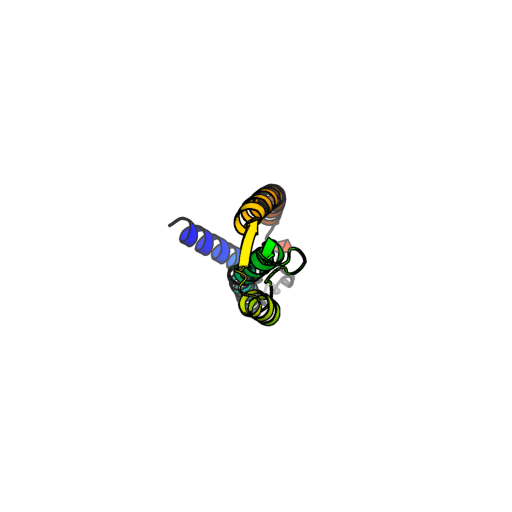3 ILE A O 1
ATOM 632 N N . ASP A 1 84 ? 11.098 0.975 -21.942 1.00 85.69 84 ASP A N 1
ATOM 633 C CA . ASP A 1 84 ? 10.281 1.811 -22.826 1.00 85.69 84 ASP A CA 1
ATOM 634 C C . ASP A 1 84 ? 9.170 2.510 -22.049 1.00 85.69 84 ASP A C 1
ATOM 636 O O . ASP A 1 84 ? 8.900 3.691 -22.266 1.00 85.69 84 ASP A O 1
ATOM 640 N N . VAL A 1 85 ? 8.555 1.794 -21.105 1.00 87.69 85 VAL A N 1
ATOM 641 C CA . VAL A 1 85 ? 7.513 2.332 -20.232 1.00 87.69 85 VAL A CA 1
ATOM 642 C C . VAL A 1 85 ? 7.763 1.855 -18.810 1.00 87.69 85 VAL A C 1
ATOM 644 O O . VAL A 1 85 ? 7.754 0.658 -18.527 1.00 87.69 85 VAL A O 1
ATOM 647 N N . ASP A 1 86 ? 7.971 2.810 -17.909 1.00 88.44 86 ASP A N 1
ATOM 648 C CA . ASP A 1 86 ? 8.182 2.533 -16.493 1.00 88.44 86 ASP A CA 1
ATOM 649 C C . ASP A 1 86 ? 6.836 2.280 -15.796 1.00 88.44 86 ASP A C 1
ATOM 651 O O . ASP A 1 86 ? 5.968 3.163 -15.729 1.00 88.44 86 ASP A O 1
ATOM 655 N N . GLY A 1 87 ? 6.666 1.060 -15.277 1.00 89.19 87 GLY A N 1
ATOM 656 C CA . GLY A 1 87 ? 5.454 0.632 -14.587 1.00 89.19 87 GLY A CA 1
ATOM 657 C C . GLY A 1 87 ? 5.149 1.476 -13.350 1.00 89.19 87 GLY A C 1
ATOM 658 O O . GLY A 1 87 ? 3.981 1.620 -12.997 1.00 89.19 87 GLY A O 1
ATOM 659 N N . TYR A 1 88 ? 6.155 2.125 -12.750 1.00 89.94 88 TYR A N 1
ATOM 660 C CA . TYR A 1 88 ? 6.001 2.994 -11.583 1.00 89.94 88 TYR A CA 1
ATOM 661 C C . TYR A 1 88 ? 5.002 4.135 -11.816 1.00 89.94 88 TYR A C 1
ATOM 663 O O . TYR A 1 88 ? 4.151 4.404 -10.966 1.00 89.94 88 TYR A O 1
ATOM 671 N N . TYR A 1 89 ? 5.053 4.802 -12.974 1.00 90.75 89 TYR A N 1
ATOM 672 C CA . TYR A 1 89 ? 4.153 5.929 -13.251 1.00 90.75 89 TYR A CA 1
ATOM 673 C C . TYR A 1 89 ? 2.712 5.476 -13.488 1.00 90.75 89 TYR A C 1
ATOM 675 O O . TYR A 1 89 ? 1.773 6.137 -13.035 1.00 90.75 89 TYR A O 1
ATOM 683 N N . ILE A 1 90 ? 2.535 4.342 -14.171 1.00 91.38 90 ILE A N 1
ATOM 684 C CA . ILE A 1 90 ? 1.218 3.731 -14.384 1.00 91.38 90 ILE A CA 1
ATOM 685 C C . ILE A 1 90 ? 0.638 3.307 -13.035 1.00 91.38 90 ILE A C 1
ATOM 687 O O . ILE A 1 90 ? -0.511 3.619 -12.718 1.00 91.38 90 ILE A O 1
ATOM 691 N N . GLU A 1 91 ? 1.456 2.661 -12.212 1.00 92.75 91 GLU A N 1
ATOM 692 C CA . GLU A 1 91 ? 1.083 2.211 -10.883 1.00 92.75 91 GLU A CA 1
ATOM 693 C C . GLU A 1 91 ? 0.669 3.359 -9.967 1.00 92.75 91 GLU A C 1
ATOM 695 O O . GLU A 1 91 ? -0.366 3.254 -9.310 1.00 92.75 91 GLU A O 1
ATOM 700 N N . ILE A 1 92 ? 1.405 4.475 -9.945 1.00 93.19 92 ILE A N 1
ATOM 701 C CA . ILE A 1 92 ? 0.998 5.657 -9.172 1.00 93.19 92 ILE A CA 1
ATOM 702 C C . ILE A 1 92 ? -0.426 6.081 -9.549 1.00 93.19 92 ILE A C 1
ATOM 704 O O . ILE A 1 92 ? -1.240 6.354 -8.664 1.00 93.19 92 ILE A O 1
ATOM 708 N N . GLY A 1 93 ? -0.740 6.114 -10.848 1.00 94.12 93 GLY A N 1
ATOM 709 C CA . GLY A 1 93 ? -2.075 6.451 -11.339 1.00 94.12 93 GLY A CA 1
ATOM 710 C C . GLY A 1 93 ? -3.144 5.472 -10.848 1.00 94.12 93 GLY A C 1
ATOM 711 O O . GLY A 1 93 ? -4.174 5.892 -10.314 1.00 94.12 93 GLY A O 1
ATOM 712 N N . VAL A 1 94 ? -2.881 4.169 -10.963 1.00 92.25 94 VAL A N 1
ATOM 713 C CA . VAL A 1 94 ? -3.791 3.103 -10.510 1.00 92.25 94 VAL A CA 1
ATOM 714 C C . VAL A 1 94 ? -4.011 3.167 -8.995 1.00 92.25 94 VAL A C 1
ATOM 716 O O . VAL A 1 94 ? -5.155 3.169 -8.535 1.00 92.25 94 VAL A O 1
ATOM 719 N N . CYS A 1 95 ? -2.936 3.288 -8.215 1.00 93.38 95 CYS A N 1
ATOM 720 C CA . CYS A 1 95 ? -2.971 3.383 -6.757 1.00 93.38 95 CYS A CA 1
ATOM 721 C C . CYS A 1 95 ? -3.723 4.629 -6.273 1.00 93.38 95 CYS A C 1
ATOM 723 O O . CYS A 1 95 ? -4.456 4.556 -5.285 1.00 93.38 95 CYS A O 1
ATOM 725 N N . LEU A 1 96 ? -3.607 5.759 -6.980 1.00 95.44 96 LEU A N 1
ATOM 726 C CA . LEU A 1 96 ? -4.379 6.967 -6.681 1.00 95.44 96 LEU A CA 1
ATOM 727 C C . LEU A 1 96 ? -5.879 6.753 -6.881 1.00 95.44 96 LEU A C 1
ATOM 729 O O . LEU A 1 96 ? -6.667 7.059 -5.984 1.00 95.44 96 LEU A O 1
ATOM 733 N N . VAL A 1 97 ? -6.282 6.210 -8.033 1.00 96.06 97 VAL A N 1
ATOM 734 C CA . VAL A 1 97 ? -7.699 5.947 -8.329 1.00 96.06 97 VAL A CA 1
ATOM 735 C C . VAL A 1 97 ? -8.272 4.949 -7.324 1.00 96.06 97 VAL A C 1
ATOM 737 O O . VAL A 1 97 ? -9.323 5.206 -6.732 1.00 96.06 97 VAL A O 1
ATOM 740 N N . TYR A 1 98 ? -7.554 3.854 -7.063 1.00 95.19 98 TYR A N 1
ATOM 741 C CA . TYR A 1 98 ? -7.942 2.865 -6.061 1.00 95.19 98 TYR A CA 1
ATOM 742 C C . TYR A 1 98 ? -8.072 3.486 -4.663 1.00 95.19 98 TYR A C 1
ATOM 744 O O . TYR A 1 98 ? -9.073 3.266 -3.980 1.00 95.19 98 TYR A O 1
ATOM 752 N N . GLY A 1 99 ? -7.114 4.322 -4.253 1.00 94.75 99 GLY A N 1
ATOM 753 C CA . GLY A 1 99 ? -7.136 5.016 -2.966 1.00 94.75 99 GLY A CA 1
ATOM 754 C C . GLY A 1 99 ? -8.339 5.948 -2.801 1.00 94.75 99 GLY A C 1
ATOM 755 O O . GLY A 1 99 ? -8.953 5.974 -1.733 1.00 94.75 99 GLY A O 1
ATOM 756 N N . ILE A 1 100 ? -8.731 6.671 -3.856 1.00 96.81 100 ILE A N 1
ATOM 757 C CA . ILE A 1 100 ? -9.918 7.541 -3.843 1.00 96.81 100 ILE A CA 1
ATOM 758 C C . ILE A 1 100 ? -11.198 6.711 -3.686 1.00 96.81 100 ILE A C 1
ATOM 760 O O . ILE A 1 100 ? -12.036 7.031 -2.836 1.00 96.81 100 ILE A O 1
ATOM 764 N N . LEU A 1 101 ? -11.340 5.630 -4.461 1.00 96.56 101 LEU A N 1
ATOM 765 C CA . LEU A 1 101 ? -12.494 4.727 -4.379 1.00 96.56 101 LEU A CA 1
ATOM 766 C C . LEU A 1 101 ? -12.596 4.080 -2.992 1.00 96.56 101 LEU A C 1
ATOM 768 O O . LEU A 1 101 ? -13.662 4.098 -2.369 1.00 96.56 101 LEU A O 1
ATOM 772 N N . TRP A 1 102 ? -11.472 3.578 -2.476 1.00 95.12 102 TRP A N 1
ATOM 773 C CA . TRP A 1 102 ? -11.381 3.000 -1.140 1.00 95.12 102 TRP A CA 1
ATOM 774 C C . TRP A 1 102 ? -11.733 4.015 -0.055 1.00 95.12 102 TRP A C 1
ATOM 776 O O . TRP A 1 102 ? -12.497 3.696 0.851 1.00 95.12 102 TRP A O 1
ATOM 786 N N . TYR A 1 103 ? -11.227 5.248 -0.136 1.00 94.75 103 TYR A N 1
ATOM 787 C CA . TYR A 1 103 ? -11.538 6.286 0.845 1.00 94.75 103 TYR A CA 1
ATOM 788 C C . TYR A 1 103 ? -13.029 6.644 0.844 1.00 94.75 103 TYR A C 1
ATOM 790 O O . TYR A 1 103 ? -13.637 6.753 1.913 1.00 94.75 103 TYR A O 1
ATOM 798 N N . ALA A 1 104 ? -13.638 6.792 -0.337 1.00 95.38 104 ALA A N 1
ATOM 799 C CA . ALA A 1 104 ? -15.059 7.103 -0.466 1.00 95.38 104 ALA A CA 1
ATOM 800 C C . ALA A 1 104 ? -15.940 6.003 0.152 1.00 95.38 104 ALA A C 1
ATOM 802 O O . ALA A 1 104 ? -16.828 6.299 0.957 1.00 95.38 104 ALA A O 1
ATOM 803 N N . TRP A 1 105 ? -15.652 4.737 -0.163 1.00 95.88 105 TRP A N 1
ATOM 804 C CA . TRP A 1 105 ? -16.367 3.587 0.392 1.00 95.88 105 TRP A CA 1
ATOM 805 C C . TRP A 1 105 ? -16.080 3.384 1.889 1.00 95.88 105 TRP A C 1
ATOM 807 O O . TRP A 1 105 ? -16.997 3.270 2.707 1.00 95.88 105 TRP A O 1
ATOM 817 N N . GLY A 1 106 ? -14.807 3.409 2.275 1.00 93.00 106 GLY A N 1
ATOM 818 C CA . GLY A 1 106 ? -14.339 3.166 3.635 1.00 93.00 106 GLY A CA 1
ATOM 819 C C . GLY A 1 106 ? -14.844 4.210 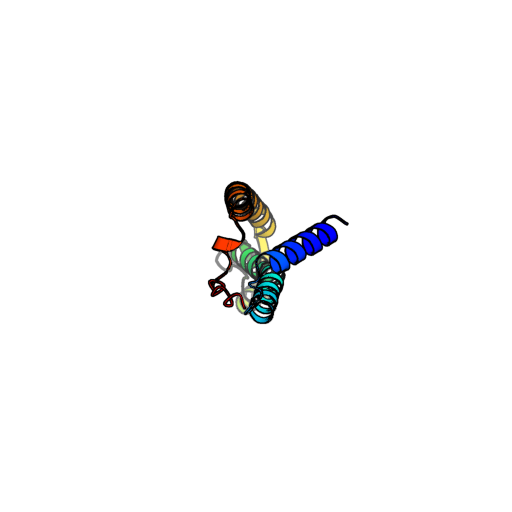4.623 1.00 93.00 106 GLY A C 1
ATOM 820 O O . GLY A 1 106 ? -15.252 3.862 5.725 1.00 93.00 106 GLY A O 1
ATOM 821 N N . LYS A 1 107 ? -14.930 5.485 4.227 1.00 92.44 107 LYS A N 1
ATOM 822 C CA . LYS A 1 107 ? -15.528 6.541 5.060 1.00 92.44 107 LYS A CA 1
ATOM 823 C C . LYS A 1 107 ? -16.982 6.236 5.419 1.00 92.44 107 LYS A C 1
ATOM 825 O O . LYS A 1 107 ? -17.391 6.504 6.549 1.00 92.44 107 LYS A O 1
ATOM 830 N N . HIS A 1 108 ? -17.761 5.695 4.482 1.00 90.94 108 HIS A N 1
ATOM 831 C CA . HIS A 1 108 ? -19.143 5.301 4.749 1.00 90.94 108 HIS A CA 1
ATOM 832 C C . HIS A 1 108 ? -19.197 4.134 5.744 1.00 90.94 108 HIS A C 1
ATOM 834 O O . HIS A 1 108 ? -19.907 4.211 6.747 1.00 90.94 108 HIS A O 1
ATOM 840 N N . GLN A 1 109 ? -18.387 3.097 5.519 1.00 91.38 109 GLN A N 1
ATOM 841 C CA . GLN A 1 109 ? -18.343 1.923 6.394 1.00 91.38 109 GLN A CA 1
ATOM 842 C C . GLN A 1 109 ? -17.833 2.251 7.798 1.00 91.38 109 GLN A C 1
ATOM 844 O O . GLN A 1 109 ? -18.453 1.863 8.779 1.00 91.38 109 GLN A O 1
ATOM 849 N N . ILE A 1 110 ? -16.758 3.029 7.927 1.00 89.19 110 ILE A N 1
ATOM 850 C CA . ILE A 1 110 ? -16.202 3.414 9.231 1.00 89.19 110 ILE A CA 1
ATOM 851 C C . ILE A 1 110 ? -17.236 4.192 10.047 1.00 89.19 110 ILE A C 1
ATOM 853 O O . ILE A 1 110 ? -17.413 3.906 11.227 1.00 89.19 110 ILE A O 1
ATOM 857 N N . ARG A 1 111 ? -17.962 5.134 9.432 1.00 88.88 111 ARG A N 1
ATOM 858 C CA . ARG A 1 111 ? -19.028 5.880 10.123 1.00 88.88 111 ARG A CA 1
ATOM 859 C C . ARG A 1 111 ? -20.156 4.970 10.599 1.00 88.88 111 ARG A C 1
ATOM 861 O O . ARG A 1 111 ? -20.673 5.178 11.692 1.00 88.88 111 ARG A O 1
ATOM 868 N N . TYR A 1 112 ? -20.515 3.971 9.798 1.00 89.50 112 TYR A N 1
ATOM 869 C CA . TYR A 1 112 ? -21.492 2.959 10.183 1.00 89.50 112 TYR A CA 1
ATOM 870 C C . TYR A 1 112 ? -20.988 2.103 11.358 1.00 89.50 112 TYR A C 1
ATOM 872 O O . TYR A 1 112 ? -21.676 1.968 12.365 1.00 89.50 112 TYR A O 1
ATOM 880 N N . LEU A 1 113 ? -19.752 1.601 11.292 1.00 86.81 113 LEU A N 1
ATOM 881 C CA . LEU A 1 113 ? -19.134 0.824 12.374 1.00 86.81 113 LEU A CA 1
ATOM 882 C C . LEU A 1 113 ? -18.987 1.632 13.672 1.00 86.81 113 LEU A C 1
ATOM 884 O O . LEU A 1 113 ? -19.168 1.088 14.759 1.00 86.81 113 LEU A O 1
ATOM 888 N N . GLN A 1 114 ? -18.709 2.933 13.576 1.00 84.88 114 GLN A N 1
ATOM 889 C CA . GLN A 1 114 ? -18.619 3.835 14.726 1.00 84.88 114 GLN A CA 1
ATOM 890 C C . GLN A 1 114 ? -19.976 4.127 15.383 1.00 84.88 114 GLN A C 1
ATOM 892 O O . GLN A 1 114 ? -20.006 4.410 16.580 1.00 84.88 114 GLN A O 1
ATOM 897 N N . SER A 1 115 ? -21.086 4.080 14.637 1.00 86.25 115 SER A N 1
ATOM 898 C CA . SER A 1 115 ? -22.428 4.338 15.180 1.00 86.25 115 SER A CA 1
ATOM 899 C C . SER A 1 115 ? -23.086 3.102 15.804 1.00 86.25 115 SER A C 1
ATOM 901 O O . SER A 1 115 ? -24.074 3.229 16.531 1.00 86.25 115 SER A O 1
ATOM 903 N N . LEU A 1 116 ? -22.533 1.908 15.567 1.00 85.81 116 LEU A N 1
ATOM 904 C CA . LEU A 1 116 ? -23.031 0.655 16.128 1.00 85.81 116 LEU A CA 1
ATOM 905 C C . LEU A 1 116 ? -22.834 0.597 17.657 1.00 85.81 116 LEU A C 1
ATOM 907 O O . LEU A 1 116 ? -21.726 0.814 18.157 1.00 85.81 116 LEU A O 1
ATOM 911 N N . PRO A 1 117 ? -23.879 0.247 18.434 1.00 82.38 117 PRO A N 1
ATOM 912 C CA . PRO A 1 117 ? -23.758 0.113 19.879 1.00 82.38 117 PRO A CA 1
ATOM 913 C C . PRO A 1 117 ? -22.856 -1.072 20.246 1.00 82.38 117 PRO A C 1
ATOM 915 O O . PRO A 1 117 ? -22.900 -2.120 19.606 1.00 82.38 117 PRO A O 1
ATOM 918 N N . LEU A 1 118 ? -22.118 -0.965 21.358 1.00 76.69 118 LEU A N 1
ATOM 919 C CA . LEU A 1 118 ? -21.193 -2.007 21.848 1.00 76.69 118 LEU A CA 1
ATOM 920 C C . LEU A 1 118 ? -21.827 -3.400 21.992 1.00 76.69 118 LEU A C 1
ATOM 922 O O . LEU A 1 118 ? -21.135 -4.407 21.908 1.00 76.69 118 LEU A O 1
ATOM 926 N N . LYS A 1 119 ? -23.148 -3.474 22.187 1.00 76.06 119 LYS A N 1
ATOM 927 C CA . LYS A 1 119 ? -23.890 -4.741 22.261 1.00 76.06 119 LYS A CA 1
ATOM 928 C C . LYS A 1 119 ? -23.845 -5.540 20.954 1.00 76.06 119 LYS A C 1
ATOM 930 O O . LYS A 1 119 ? -23.933 -6.755 21.021 1.00 76.06 119 LYS A O 1
ATOM 935 N N . ALA A 1 120 ? -23.713 -4.876 19.804 1.00 79.25 120 ALA A N 1
ATOM 936 C CA . ALA A 1 120 ? -23.621 -5.529 18.498 1.00 79.25 120 ALA A CA 1
ATOM 937 C C . ALA A 1 120 ? -22.247 -6.180 18.251 1.00 79.25 120 ALA A C 1
ATOM 939 O O . ALA A 1 120 ? -22.138 -7.069 17.416 1.00 79.25 120 ALA A O 1
ATOM 940 N N . TRP A 1 121 ? -21.215 -5.755 18.988 1.00 79.31 121 TRP A N 1
ATOM 941 C CA . TRP A 1 121 ? -19.843 -6.264 18.873 1.00 79.31 121 TRP A CA 1
ATOM 942 C C . TRP A 1 121 ? -19.546 -7.431 19.824 1.00 79.31 121 TRP A C 1
ATOM 944 O O . TRP A 1 121 ? -18.585 -8.168 19.619 1.00 79.31 121 TRP A O 1
ATOM 954 N N . ARG A 1 122 ? -20.363 -7.600 20.871 1.00 77.50 122 ARG A N 1
ATOM 955 C CA . ARG A 1 122 ? -20.191 -8.646 21.886 1.00 77.50 122 ARG A CA 1
ATOM 956 C C . ARG A 1 122 ? -20.866 -9.935 21.445 1.00 77.50 122 ARG A C 1
ATOM 958 O O . ARG A 1 122 ? -22.054 -9.940 21.130 1.00 77.50 122 ARG A O 1
ATOM 965 N N . VAL A 1 123 ? -20.112 -11.028 21.467 1.00 69.12 123 VAL A N 1
ATOM 966 C CA . VAL A 1 123 ? -20.610 -12.365 21.117 1.00 69.12 123 VAL A CA 1
ATOM 967 C C . VAL A 1 123 ? -21.260 -13.024 22.331 1.00 69.12 123 VAL A C 1
ATOM 969 O O . VAL A 1 123 ? -22.233 -13.766 22.189 1.00 69.12 123 VAL A O 1
ATOM 972 N N . VAL A 1 124 ? -20.786 -12.711 23.542 1.00 65.06 124 VAL A N 1
ATOM 973 C CA . VAL A 1 124 ? -21.335 -13.273 24.773 1.00 65.06 124 VAL A CA 1
ATOM 974 C C . VAL A 1 124 ? -22.418 -12.341 25.309 1.00 65.06 124 VAL A C 1
ATOM 976 O O . VAL A 1 124 ? -22.171 -11.231 25.787 1.00 65.06 124 VAL A O 1
ATOM 979 N N . ARG A 1 125 ? -23.672 -12.800 25.252 1.00 60.38 125 ARG A N 1
ATOM 980 C CA . ARG A 1 125 ? -24.773 -12.138 25.953 1.00 60.38 125 ARG A CA 1
ATOM 981 C C . ARG A 1 125 ? -24.487 -12.304 27.448 1.00 60.38 125 ARG A C 1
ATOM 983 O O . ARG A 1 125 ? -24.544 -13.429 27.931 1.00 60.38 125 ARG A O 1
ATOM 990 N N . LEU A 1 126 ? -24.158 -11.218 28.161 1.00 58.50 126 LEU A N 1
ATOM 991 C CA . LEU A 1 126 ? -24.034 -11.234 29.624 1.00 58.50 126 LEU A CA 1
ATOM 992 C C . LEU A 1 126 ? -25.296 -11.899 30.191 1.00 58.50 126 LEU A C 1
ATOM 994 O O . LEU A 1 126 ? -26.372 -11.294 30.184 1.00 58.50 126 LEU A O 1
ATOM 998 N N . GLN A 1 127 ? -25.188 -13.153 30.632 1.00 51.91 127 GLN A N 1
ATOM 999 C CA . GLN A 1 127 ? -26.212 -13.743 31.476 1.00 51.91 127 GLN A CA 1
ATOM 1000 C C . GLN A 1 127 ? -26.236 -12.864 32.721 1.00 51.91 127 GLN A C 1
ATOM 1002 O O . GLN A 1 127 ? -25.203 -12.683 33.363 1.00 51.91 127 GLN A O 1
ATOM 1007 N N . LYS A 1 128 ? -27.384 -12.231 33.001 1.00 47.44 128 LYS A N 1
ATOM 1008 C CA . LYS A 1 128 ? -27.608 -11.508 34.257 1.00 47.44 128 LYS A CA 1
ATOM 1009 C C . LYS A 1 128 ? -27.158 -12.435 35.385 1.00 47.44 128 LYS A C 1
ATOM 1011 O O . LYS A 1 128 ? -27.830 -13.433 35.640 1.00 47.44 128 LYS A O 1
ATOM 1016 N N . ALA A 1 129 ? -26.034 -12.120 36.024 1.00 53.00 129 ALA A N 1
ATOM 1017 C CA . ALA A 1 129 ? -25.702 -12.719 37.300 1.00 53.00 129 ALA A CA 1
ATOM 1018 C C . ALA A 1 129 ? -26.865 -12.377 38.235 1.00 53.00 129 ALA A C 1
ATOM 1020 O O . ALA A 1 129 ? -27.279 -11.219 38.338 1.00 53.00 129 ALA A O 1
ATOM 1021 N N . HIS A 1 130 ? -27.472 -13.426 38.772 1.00 49.62 130 HIS A N 1
ATOM 1022 C CA . HIS A 1 130 ? -28.612 -13.371 39.664 1.00 49.62 130 HIS A CA 1
ATOM 1023 C C . HIS A 1 130 ? -28.276 -12.427 40.824 1.00 49.62 130 HIS A C 1
ATOM 1025 O O . HIS A 1 130 ? -27.256 -12.598 41.485 1.00 49.62 130 HIS A O 1
ATOM 1031 N N . SER A 1 131 ? -29.112 -11.409 41.019 1.00 55.88 131 SER A N 1
ATOM 1032 C CA . SER A 1 131 ? -29.109 -10.599 42.232 1.00 55.88 131 SER A CA 1
ATOM 1033 C C . SER A 1 131 ? -29.367 -11.530 43.414 1.00 55.88 131 SER A C 1
ATOM 1035 O O . SER A 1 131 ? -30.396 -12.203 43.452 1.00 55.88 131 SER A O 1
ATOM 1037 N N . SER A 1 132 ? -28.453 -11.567 44.371 1.00 47.34 132 SER A N 1
ATOM 1038 C CA . SER A 1 132 ? -28.711 -11.961 45.756 1.00 47.34 132 SER A CA 1
ATOM 1039 C C . SER A 1 132 ? -27.930 -11.021 46.651 1.00 47.34 132 SER A C 1
ATOM 1041 O O . SER A 1 132 ? -26.767 -10.731 46.294 1.00 47.34 132 SER A O 1
#

Organism: Culex pipiens (NCBI:txid7175)

pLDDT: mean 84.92, std 9.64, range [47.34, 96.81]